Protein AF-A0A821B3A5-F1 (afdb_monomer_lite)

Foldseek 3Di:
DPDPDDVVVVCCVVPVVPPPPDPPPPPPDDDDDDDPDPPVVVLVVVVPDPPVLVVVLVLLLVLLCCLQPPPDLVSNLVSLVVLCVCQPPPSNCVSCPQSSVVSCVSNLVSVVDPVSLLSCLLNLCLLVLLSCLQRYPSVVSSVVSVVVQDPVSVVSDDPVSVVSSVVSVVVSVVVD

Structure (mmCIF, N/CA/C/O backbone):
data_AF-A0A821B3A5-F1
#
_entry.id   AF-A0A821B3A5-F1
#
loop_
_atom_site.group_PDB
_atom_site.id
_atom_site.type_symbol
_atom_site.label_atom_id
_atom_site.label_alt_id
_atom_site.label_comp_id
_atom_site.label_asym_id
_atom_site.label_entity_id
_atom_site.label_seq_id
_atom_site.pdbx_PDB_ins_code
_atom_site.Cartn_x
_atom_site.Cartn_y
_atom_site.Cartn_z
_atom_site.occupancy
_atom_site.B_iso_or_equiv
_atom_site.auth_seq_id
_atom_site.auth_comp_id
_atom_site.auth_asym_id
_atom_site.auth_atom_id
_atom_site.pdbx_PDB_model_num
ATOM 1 N N . GLU A 1 1 ? -15.533 -14.290 -15.221 1.00 37.69 1 GLU A N 1
ATOM 2 C CA . GLU A 1 1 ? -15.310 -15.546 -14.467 1.00 37.69 1 GLU A CA 1
ATOM 3 C C . GLU A 1 1 ? -14.086 -16.324 -14.973 1.00 37.69 1 GLU A C 1
ATOM 5 O O . GLU A 1 1 ? -14.151 -17.523 -15.182 1.00 37.69 1 GLU A O 1
ATOM 10 N N . LEU A 1 2 ? -12.936 -15.669 -15.145 1.00 32.75 2 LEU A N 1
ATOM 11 C CA . LEU A 1 2 ? -11.687 -16.325 -15.554 1.00 32.75 2 LEU A CA 1
ATOM 12 C C . LEU A 1 2 ? -10.549 -15.637 -14.803 1.00 32.75 2 LEU A C 1
ATOM 14 O O . LEU A 1 2 ? -10.007 -14.664 -15.307 1.00 32.75 2 LEU A O 1
ATOM 18 N N . LEU A 1 3 ? -10.317 -16.056 -13.555 1.00 36.75 3 LEU A N 1
ATOM 19 C CA . LEU A 1 3 ? -9.089 -15.823 -12.760 1.00 36.75 3 LEU A CA 1
ATOM 20 C C . LEU A 1 3 ? -9.162 -16.478 -11.362 1.00 36.75 3 LEU A C 1
ATOM 22 O O . LEU A 1 3 ? -8.457 -16.084 -10.439 1.00 36.75 3 LEU A O 1
ATOM 26 N N . ILE A 1 4 ? -10.007 -17.497 -11.188 1.00 49.12 4 ILE A N 1
ATOM 27 C CA . ILE A 1 4 ? -10.009 -18.347 -9.996 1.00 49.12 4 ILE A CA 1
ATOM 28 C C . ILE A 1 4 ? -9.824 -19.765 -10.505 1.00 49.12 4 ILE A C 1
ATOM 30 O O . ILE A 1 4 ? -10.794 -20.341 -10.978 1.00 49.12 4 ILE A O 1
ATOM 34 N N . SER A 1 5 ? -8.592 -20.273 -10.465 1.00 47.03 5 SER A N 1
ATOM 35 C CA . SER A 1 5 ? -8.258 -21.698 -10.280 1.00 47.03 5 SER A CA 1
ATOM 36 C C . SER A 1 5 ? -6.892 -22.044 -10.872 1.00 47.03 5 SER A C 1
ATOM 38 O O . SER A 1 5 ? -6.766 -23.038 -11.585 1.00 47.03 5 SER A O 1
ATOM 40 N N . ASP A 1 6 ? -5.852 -21.276 -10.561 1.00 44.62 6 ASP A N 1
ATOM 41 C CA . ASP A 1 6 ? -4.533 -21.896 -10.557 1.00 44.62 6 ASP A CA 1
ATOM 42 C C . ASP A 1 6 ? -3.975 -21.841 -9.133 1.00 44.62 6 ASP A C 1
ATOM 44 O O . ASP A 1 6 ? -3.325 -20.863 -8.752 1.00 44.62 6 ASP A O 1
ATOM 48 N N . PRO A 1 7 ? -4.301 -22.854 -8.303 1.00 52.12 7 PRO A N 1
ATOM 49 C CA . PRO A 1 7 ? -3.724 -23.003 -6.973 1.00 52.12 7 PRO A CA 1
ATOM 50 C C . PRO A 1 7 ? -2.198 -22.987 -7.030 1.00 52.12 7 PRO A C 1
ATOM 52 O O . PRO A 1 7 ? -1.573 -22.524 -6.091 1.00 52.12 7 PRO A O 1
ATOM 55 N N . LEU A 1 8 ? -1.615 -23.419 -8.154 1.00 44.38 8 LEU A N 1
ATOM 56 C CA . LEU A 1 8 ? -0.180 -23.447 -8.386 1.00 44.38 8 LEU A CA 1
ATOM 57 C C . LEU A 1 8 ? 0.382 -22.042 -8.621 1.00 44.38 8 LEU A C 1
ATOM 59 O O . LEU A 1 8 ? 1.453 -21.749 -8.115 1.00 44.38 8 LEU A O 1
ATOM 63 N N . LEU A 1 9 ? -0.333 -21.153 -9.322 1.00 48.25 9 LEU A N 1
ATOM 64 C CA . LEU A 1 9 ? 0.074 -19.748 -9.497 1.00 48.25 9 LEU A CA 1
ATOM 65 C C . LEU A 1 9 ? -0.042 -18.963 -8.185 1.00 48.25 9 LEU A C 1
ATOM 67 O O . LEU A 1 9 ? 0.829 -18.163 -7.853 1.00 48.25 9 LEU A O 1
ATOM 71 N N . VAL A 1 10 ? -1.108 -19.220 -7.425 1.00 49.06 10 VAL A N 1
ATOM 72 C CA . VAL A 1 10 ? -1.298 -18.669 -6.080 1.00 49.06 10 VAL A CA 1
ATOM 73 C C . VAL A 1 10 ? -0.206 -19.196 -5.145 1.00 49.06 10 VAL A C 1
ATOM 75 O O . VAL A 1 10 ? 0.418 -18.398 -4.458 1.00 49.06 10 VAL A O 1
ATOM 78 N N . ASP A 1 11 ? 0.120 -20.488 -5.191 1.00 44.34 11 ASP A N 1
ATOM 79 C CA . ASP A 1 11 ? 1.221 -21.069 -4.421 1.00 44.34 11 ASP A CA 1
ATOM 80 C C . ASP A 1 11 ? 2.596 -20.562 -4.880 1.00 44.34 11 ASP A C 1
ATOM 82 O O . ASP A 1 11 ? 3.424 -20.249 -4.035 1.00 44.34 11 ASP A O 1
ATOM 86 N N . LEU A 1 12 ? 2.855 -20.370 -6.176 1.00 46.09 12 LEU A N 1
ATOM 87 C CA . LEU A 1 12 ? 4.107 -19.783 -6.679 1.00 46.09 12 LEU A CA 1
ATOM 88 C C . LEU A 1 12 ? 4.266 -18.322 -6.241 1.00 46.09 12 LEU A C 1
ATOM 90 O O . LEU A 1 12 ? 5.337 -17.922 -5.794 1.00 46.09 12 LEU A O 1
ATOM 94 N N . MET A 1 13 ? 3.192 -17.531 -6.276 1.00 48.56 13 MET A N 1
ATOM 95 C CA . MET A 1 13 ? 3.211 -16.158 -5.761 1.00 48.56 13 MET A CA 1
ATOM 96 C C . MET A 1 13 ? 3.289 -16.086 -4.223 1.00 48.56 13 MET A C 1
ATOM 98 O O . MET A 1 13 ? 3.703 -15.054 -3.693 1.00 48.56 13 MET A O 1
ATOM 102 N N . LEU A 1 14 ? 2.900 -17.148 -3.499 1.00 45.62 14 LEU A N 1
ATOM 103 C CA . LEU A 1 14 ? 2.803 -17.161 -2.029 1.00 45.62 14 LEU A CA 1
ATOM 104 C C . LEU A 1 14 ? 3.880 -17.952 -1.288 1.00 45.62 14 LEU A C 1
ATOM 106 O O . LEU A 1 14 ? 4.100 -17.670 -0.108 1.00 45.62 14 LEU A O 1
ATOM 110 N N . TYR A 1 15 ? 4.529 -18.911 -1.942 1.00 43.34 15 TYR A N 1
ATOM 111 C CA . TYR A 1 15 ? 5.531 -19.800 -1.355 1.00 43.34 15 TYR A CA 1
ATOM 112 C C . TYR A 1 15 ? 6.927 -19.653 -1.983 1.00 43.34 15 TYR A C 1
ATOM 114 O O . TYR A 1 15 ? 7.895 -20.002 -1.309 1.00 43.34 15 TYR A O 1
ATOM 122 N N . GLU A 1 16 ? 7.080 -19.090 -3.193 1.00 40.59 16 GLU A N 1
ATOM 123 C CA . GLU A 1 16 ? 8.410 -18.830 -3.790 1.00 40.59 16 GLU A CA 1
ATOM 124 C C . GLU A 1 16 ? 8.950 -17.408 -3.595 1.00 40.59 16 GLU A C 1
ATOM 126 O O . GLU A 1 16 ? 10.101 -17.138 -3.940 1.00 40.59 16 GLU A O 1
ATOM 131 N N . MET A 1 17 ? 8.202 -16.498 -2.968 1.00 40.50 17 MET A N 1
ATOM 132 C CA . MET A 1 17 ? 8.859 -15.387 -2.282 1.00 40.50 17 MET A CA 1
ATOM 133 C C . MET A 1 17 ? 9.081 -15.821 -0.837 1.00 40.50 17 MET A C 1
ATOM 135 O O . MET A 1 17 ? 8.147 -15.714 -0.039 1.00 40.50 17 MET A O 1
ATOM 139 N N . PRO A 1 18 ? 10.273 -16.351 -0.489 1.00 35.28 18 PRO A N 1
ATOM 140 C CA . PRO A 1 18 ? 10.557 -16.719 0.886 1.00 35.28 18 PRO A CA 1
ATOM 141 C C . PRO A 1 18 ? 10.272 -15.511 1.778 1.00 35.28 18 PRO A C 1
ATOM 143 O O . PRO A 1 18 ? 10.497 -14.366 1.370 1.00 35.28 18 PRO A O 1
ATOM 146 N N . ASP A 1 19 ? 9.823 -15.753 3.012 1.00 40.06 19 ASP A N 1
ATOM 147 C CA . ASP A 1 19 ? 10.082 -14.788 4.074 1.00 40.06 19 ASP A CA 1
ATOM 148 C C . ASP A 1 19 ? 11.590 -14.542 4.030 1.00 40.06 19 ASP A C 1
ATOM 150 O O . ASP A 1 19 ? 12.389 -15.395 4.412 1.00 40.06 19 ASP A O 1
ATOM 154 N N . VAL A 1 20 ? 12.005 -13.400 3.481 1.00 41.38 20 VAL A N 1
ATOM 155 C CA . VAL A 1 20 ? 13.417 -13.025 3.411 1.00 41.38 20 VAL A CA 1
ATOM 156 C C . VAL A 1 20 ? 13.844 -12.518 4.791 1.00 41.38 20 VAL A C 1
ATOM 158 O O . VAL A 1 20 ? 14.477 -11.475 4.928 1.00 41.38 20 VAL A O 1
ATOM 161 N N . GLU A 1 21 ? 13.542 -13.279 5.842 1.00 35.47 21 GLU A N 1
ATOM 162 C CA . GLU A 1 21 ? 14.528 -13.478 6.887 1.00 35.47 21 GLU A CA 1
ATOM 163 C C . GLU A 1 21 ? 15.689 -14.222 6.219 1.00 35.47 21 GLU A C 1
ATOM 165 O O . GLU A 1 21 ? 15.736 -15.443 6.144 1.00 35.47 21 GLU A O 1
ATOM 170 N N . LEU A 1 22 ? 16.632 -13.443 5.688 1.00 31.20 22 LEU A N 1
ATOM 171 C CA . LEU A 1 22 ? 17.905 -13.914 5.150 1.00 31.20 22 LEU A CA 1
ATOM 172 C C . LEU A 1 22 ? 17.811 -14.688 3.819 1.00 31.20 22 LEU A C 1
ATOM 174 O O . LEU A 1 22 ? 18.164 -15.862 3.739 1.00 31.20 22 LEU A O 1
ATOM 178 N N . LEU A 1 23 ? 17.674 -13.953 2.712 1.00 31.11 23 LEU A N 1
ATOM 179 C CA . LEU A 1 23 ? 18.567 -14.196 1.569 1.00 31.11 23 LEU A CA 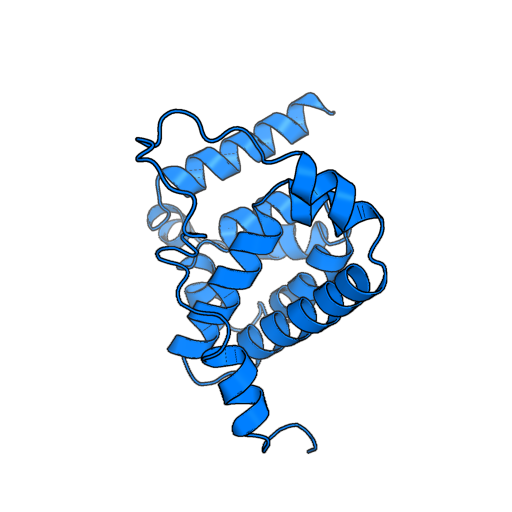1
ATOM 180 C C . LEU A 1 23 ? 19.979 -13.756 1.996 1.00 31.11 23 LEU A C 1
ATOM 182 O O . LEU A 1 23 ? 20.554 -12.796 1.493 1.00 31.11 23 LEU A O 1
ATOM 186 N N . ARG A 1 24 ? 20.546 -14.482 2.972 1.00 28.98 24 ARG A N 1
ATOM 187 C CA . ARG A 1 24 ? 21.985 -14.680 3.057 1.00 28.98 24 ARG A CA 1
ATOM 188 C C . ARG A 1 24 ? 22.331 -15.464 1.804 1.00 28.98 24 ARG A C 1
ATOM 190 O O . ARG A 1 24 ? 22.377 -16.692 1.811 1.00 28.98 24 ARG A O 1
ATOM 197 N N . ILE A 1 25 ? 22.636 -14.732 0.737 1.00 30.72 25 ILE A N 1
ATOM 198 C CA . ILE A 1 25 ? 23.738 -15.151 -0.118 1.00 30.72 25 ILE A CA 1
ATOM 199 C C . ILE A 1 25 ? 24.844 -15.532 0.867 1.00 30.72 25 ILE A C 1
ATOM 201 O O . ILE A 1 25 ? 25.224 -14.719 1.714 1.00 30.72 25 ILE A O 1
ATOM 205 N N . LYS A 1 26 ? 25.264 -16.801 0.859 1.00 30.95 26 LYS A N 1
ATOM 206 C CA . LYS A 1 26 ? 26.441 -17.263 1.597 1.00 30.95 26 LYS A CA 1
ATOM 207 C C . LYS A 1 26 ? 27.663 -16.554 1.008 1.00 30.95 26 LYS A C 1
ATOM 209 O O . LYS A 1 26 ? 28.442 -17.146 0.274 1.00 30.95 26 LYS A O 1
ATOM 214 N N . ALA A 1 27 ? 27.812 -15.273 1.309 1.00 29.42 27 ALA A N 1
ATOM 215 C CA . ALA A 1 27 ? 29.083 -14.597 1.296 1.00 29.42 27 ALA A CA 1
ATOM 216 C C . ALA A 1 27 ? 29.719 -14.937 2.640 1.00 29.42 27 ALA A C 1
ATOM 218 O O . ALA A 1 27 ? 29.190 -14.623 3.707 1.00 29.42 27 ALA A O 1
ATOM 219 N N . ASN A 1 28 ? 30.801 -15.702 2.577 1.00 30.81 28 ASN A N 1
ATOM 220 C CA . ASN A 1 28 ? 31.659 -15.971 3.715 1.00 30.81 28 ASN A CA 1
ATOM 221 C C . ASN A 1 28 ? 31.967 -14.664 4.459 1.00 30.81 28 ASN A C 1
ATOM 223 O O . ASN A 1 28 ? 32.405 -13.698 3.842 1.00 30.81 28 ASN A O 1
ATOM 227 N N . GLY A 1 29 ? 31.795 -14.667 5.779 1.00 30.58 29 GLY A N 1
ATOM 228 C CA . GLY A 1 29 ? 32.255 -13.582 6.643 1.00 30.58 29 GLY A CA 1
ATOM 229 C C . GLY A 1 29 ? 31.122 -12.783 7.274 1.00 30.58 29 GLY A C 1
ATOM 230 O O . GLY A 1 29 ? 30.324 -12.132 6.612 1.00 30.58 29 GLY A O 1
ATOM 231 N N . GLN A 1 30 ? 31.080 -12.856 8.598 1.00 40.00 30 GLN A N 1
ATOM 232 C CA . GLN A 1 30 ? 30.277 -12.033 9.490 1.00 40.00 30 GLN A CA 1
ATOM 233 C C . GLN A 1 30 ? 30.350 -10.546 9.111 1.00 40.00 30 GLN A C 1
ATOM 235 O O . GLN A 1 30 ? 31.442 -9.991 9.059 1.00 40.00 30 GLN A O 1
ATOM 240 N N . TYR A 1 31 ? 29.202 -9.882 8.972 1.00 32.31 31 TYR A N 1
ATOM 241 C CA . TYR A 1 31 ? 29.127 -8.433 9.143 1.00 32.31 31 TYR A CA 1
ATOM 242 C C . TYR A 1 31 ? 27.951 -8.080 10.049 1.00 32.31 31 TYR A C 1
ATOM 244 O O . TYR A 1 31 ? 26.789 -8.367 9.760 1.00 32.31 31 TYR A O 1
ATOM 252 N N . HIS A 1 32 ? 28.300 -7.484 11.186 1.00 33.25 32 HIS A N 1
ATOM 253 C CA . HIS A 1 32 ? 27.395 -6.723 12.028 1.00 33.25 32 HIS A CA 1
ATOM 254 C C . HIS A 1 32 ? 26.809 -5.565 11.205 1.00 33.25 32 HIS A C 1
ATOM 256 O O . HIS A 1 32 ? 27.538 -4.845 10.525 1.00 33.25 32 HIS A O 1
ATOM 262 N N . LEU A 1 33 ? 25.483 -5.420 11.247 1.00 38.19 33 LEU A N 1
ATOM 263 C CA . LEU A 1 33 ? 24.728 -4.369 10.566 1.00 38.19 33 LEU A CA 1
ATOM 264 C C . LEU A 1 33 ? 24.930 -3.023 11.275 1.00 38.19 33 LEU A C 1
ATOM 266 O O . LEU A 1 33 ? 24.107 -2.607 12.083 1.00 38.19 33 LEU A O 1
ATOM 270 N N . GLU A 1 34 ? 26.004 -2.325 10.928 1.00 36.88 34 GLU A N 1
ATOM 271 C CA . GLU A 1 34 ? 26.099 -0.877 11.082 1.00 36.88 34 GLU A CA 1
ATOM 272 C C . GLU A 1 34 ? 26.200 -0.267 9.681 1.00 36.88 34 GLU A C 1
ATOM 274 O O . GLU A 1 34 ? 27.144 -0.526 8.941 1.00 36.88 34 GLU A O 1
ATOM 279 N N . ASN A 1 35 ? 25.198 0.534 9.307 1.00 39.19 35 ASN A N 1
ATOM 280 C CA . ASN A 1 35 ? 25.150 1.310 8.063 1.00 39.19 35 ASN A CA 1
ATOM 281 C C . ASN A 1 35 ? 25.194 0.473 6.769 1.00 39.19 35 ASN A C 1
ATOM 283 O O . ASN A 1 35 ? 26.165 0.527 6.012 1.00 39.19 35 ASN A O 1
ATOM 287 N N . ALA A 1 36 ? 24.107 -0.242 6.459 1.00 37.84 36 ALA A N 1
ATOM 288 C CA . ALA A 1 36 ? 23.910 -0.789 5.117 1.00 37.84 36 ALA A CA 1
ATOM 289 C C . ALA A 1 36 ? 23.820 0.372 4.107 1.00 37.84 36 ALA A C 1
ATOM 291 O O . ALA A 1 36 ? 22.798 1.053 4.004 1.00 37.84 36 ALA A O 1
ATOM 292 N N . LYS A 1 37 ? 24.927 0.645 3.409 1.00 38.78 37 LYS A N 1
ATOM 293 C CA . LYS A 1 37 ? 24.944 1.553 2.260 1.00 38.78 37 LYS A CA 1
ATOM 294 C C . LYS A 1 37 ? 24.089 0.935 1.143 1.00 38.78 37 LYS A C 1
ATOM 296 O O . LYS A 1 37 ? 24.128 -0.285 0.992 1.00 38.78 37 LYS A O 1
ATOM 301 N N . PRO A 1 38 ? 23.330 1.744 0.382 1.00 43.59 38 PRO A N 1
ATOM 302 C CA . PRO A 1 38 ? 22.573 1.253 -0.765 1.00 43.59 38 PRO A CA 1
ATOM 303 C C . PRO A 1 38 ? 23.515 0.544 -1.743 1.00 43.59 38 PRO A C 1
ATOM 305 O O . PRO A 1 38 ? 24.594 1.059 -2.058 1.00 43.59 38 PRO A O 1
ATOM 308 N N . ASP A 1 39 ? 23.122 -0.658 -2.154 1.00 44.22 39 ASP A N 1
ATOM 309 C CA . ASP A 1 39 ? 23.904 -1.540 -3.014 1.00 44.22 39 ASP A CA 1
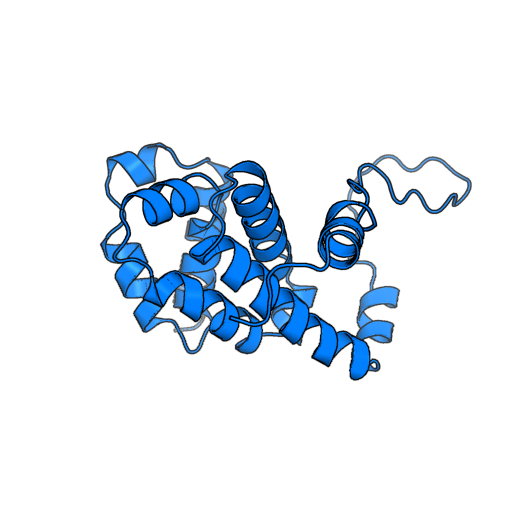ATOM 310 C C . ASP A 1 39 ? 23.782 -1.059 -4.468 1.00 44.22 39 ASP A C 1
ATOM 312 O O . ASP A 1 39 ? 22.925 -1.502 -5.232 1.00 44.22 39 ASP A O 1
ATOM 316 N N . LYS A 1 40 ? 24.600 -0.057 -4.813 1.00 42.16 40 LYS A N 1
ATOM 317 C CA . LYS A 1 40 ? 24.583 0.639 -6.112 1.00 42.16 40 LYS A CA 1
ATOM 318 C C . LYS A 1 40 ? 24.709 -0.306 -7.313 1.00 42.16 40 LYS A C 1
ATOM 320 O O . LYS A 1 40 ? 24.160 -0.010 -8.367 1.00 42.16 40 LYS A O 1
ATOM 325 N N . ASP A 1 41 ? 25.365 -1.451 -7.131 1.00 45.03 41 ASP A N 1
ATOM 326 C CA . ASP A 1 41 ? 25.562 -2.472 -8.166 1.00 45.03 41 ASP A CA 1
ATOM 327 C C . ASP A 1 41 ? 24.253 -3.129 -8.626 1.00 45.03 41 ASP A C 1
ATOM 329 O O . ASP A 1 41 ? 24.153 -3.578 -9.768 1.00 45.03 41 ASP A O 1
ATOM 333 N N . LEU A 1 42 ? 23.254 -3.230 -7.743 1.00 44.72 42 LEU A N 1
ATOM 334 C CA . LEU A 1 42 ? 21.935 -3.767 -8.090 1.00 44.72 42 LEU A CA 1
ATOM 335 C C . LEU A 1 42 ? 21.060 -2.703 -8.760 1.00 44.72 42 LEU A C 1
ATOM 337 O O . LEU A 1 42 ? 20.309 -3.033 -9.674 1.00 44.72 42 LEU A O 1
ATOM 341 N N . GLU A 1 43 ? 21.184 -1.441 -8.339 1.00 45.81 43 GLU A N 1
ATOM 342 C CA . GLU A 1 43 ? 20.473 -0.301 -8.933 1.00 45.81 43 GLU A CA 1
ATOM 343 C C . GLU A 1 43 ? 20.897 -0.089 -10.398 1.00 45.81 43 GLU A C 1
ATOM 345 O O . GLU A 1 43 ? 20.044 -0.028 -11.278 1.00 45.81 43 GLU A O 1
ATOM 350 N N . GLU A 1 44 ? 22.204 -0.099 -10.681 1.00 47.56 44 GLU A N 1
ATOM 351 C CA . GLU A 1 44 ? 22.764 0.118 -12.027 1.00 47.56 44 GLU A CA 1
ATOM 352 C C . GLU A 1 44 ? 22.484 -1.054 -12.994 1.00 47.56 44 GLU A C 1
ATOM 354 O O . GLU A 1 44 ? 22.338 -0.869 -14.203 1.00 47.56 44 GLU A O 1
ATOM 359 N N . LYS A 1 45 ? 22.349 -2.284 -12.474 1.00 48.75 45 LYS A N 1
ATOM 360 C CA . LYS A 1 45 ? 21.977 -3.465 -13.278 1.00 48.75 45 LYS A CA 1
ATOM 361 C C . LYS A 1 45 ? 20.480 -3.532 -13.582 1.00 48.75 45 LYS A C 1
ATOM 363 O O . LYS A 1 45 ? 20.112 -4.028 -14.644 1.00 48.75 45 LYS A O 1
ATOM 368 N N . ALA A 1 46 ? 19.630 -3.041 -12.678 1.00 52.09 46 ALA A N 1
ATOM 369 C CA . ALA A 1 46 ? 18.178 -3.048 -12.848 1.00 52.09 46 ALA A CA 1
ATOM 370 C C . ALA A 1 46 ? 17.686 -2.007 -13.870 1.00 52.09 46 ALA A C 1
ATOM 372 O O . ALA A 1 46 ? 16.672 -2.242 -14.522 1.00 52.09 46 ALA A O 1
ATOM 373 N N . GLU A 1 47 ? 18.411 -0.896 -14.059 1.00 53.09 47 GLU A N 1
ATOM 374 C CA . GLU A 1 47 ? 18.069 0.150 -15.042 1.00 53.09 47 GLU A CA 1
ATOM 375 C C . GLU A 1 47 ? 17.987 -0.360 -16.497 1.00 53.09 47 GLU A C 1
ATOM 377 O O . GLU A 1 47 ? 17.344 0.277 -17.328 1.00 53.09 47 GLU A O 1
ATOM 382 N N . ASN A 1 48 ? 18.582 -1.519 -16.808 1.00 56.06 48 ASN A N 1
ATOM 383 C CA . ASN A 1 48 ? 18.638 -2.083 -18.161 1.00 56.06 48 ASN A CA 1
ATOM 384 C C . ASN A 1 48 ? 17.685 -3.268 -18.412 1.00 56.06 48 ASN A C 1
ATOM 386 O O . ASN A 1 48 ? 17.697 -3.822 -19.513 1.00 56.06 48 ASN A O 1
ATOM 390 N N . ASP A 1 49 ? 16.864 -3.676 -17.438 1.00 64.06 49 ASP A N 1
ATOM 391 C CA . ASP A 1 49 ? 15.960 -4.824 -17.586 1.00 64.06 49 ASP A CA 1
ATOM 392 C C . ASP A 1 49 ? 14.500 -4.376 -17.770 1.00 64.06 49 ASP A C 1
ATOM 394 O O . ASP A 1 49 ? 13.707 -4.282 -16.829 1.00 64.06 49 ASP A O 1
ATOM 398 N N . LEU A 1 50 ? 14.149 -4.101 -19.030 1.00 62.38 50 LEU A N 1
ATOM 399 C CA . LEU A 1 50 ? 12.788 -3.760 -19.461 1.00 62.38 50 LEU A CA 1
ATOM 400 C C . LEU A 1 50 ? 11.755 -4.823 -19.059 1.00 62.38 50 LEU A C 1
ATOM 402 O O . LEU A 1 50 ? 10.629 -4.472 -18.717 1.00 62.38 50 LEU A O 1
ATOM 406 N N . ALA A 1 51 ? 12.127 -6.106 -19.049 1.00 65.56 51 ALA A N 1
ATOM 407 C CA . ALA A 1 51 ? 11.208 -7.168 -18.659 1.00 65.56 51 ALA A CA 1
ATOM 408 C C . ALA A 1 51 ? 10.931 -7.112 -17.151 1.00 65.56 51 ALA A C 1
ATOM 410 O O . ALA A 1 51 ? 9.774 -7.173 -16.737 1.00 65.56 51 ALA A O 1
ATOM 411 N N . ALA A 1 52 ? 11.962 -6.927 -16.322 1.00 64.06 52 ALA A N 1
ATOM 412 C CA . ALA A 1 52 ? 11.786 -6.742 -14.880 1.00 64.06 52 ALA A CA 1
ATOM 413 C C . ALA A 1 52 ? 10.924 -5.507 -14.552 1.00 64.06 52 ALA A C 1
ATOM 415 O O . ALA A 1 52 ? 10.090 -5.557 -13.642 1.00 64.06 52 ALA A O 1
ATOM 416 N N . TYR A 1 53 ? 11.078 -4.423 -15.320 1.00 66.38 53 TYR A N 1
ATOM 417 C CA . TYR A 1 53 ? 10.235 -3.233 -15.219 1.00 66.38 53 TYR A CA 1
ATOM 418 C C . TYR A 1 53 ? 8.763 -3.539 -15.538 1.00 66.38 53 TYR A C 1
ATOM 420 O O . TYR A 1 53 ? 7.890 -3.261 -14.717 1.00 66.38 53 TYR A O 1
ATOM 428 N N . GLU A 1 54 ? 8.472 -4.196 -16.662 1.00 66.31 54 GLU A N 1
ATOM 429 C CA . GLU A 1 54 ? 7.102 -4.577 -17.035 1.00 66.31 54 GLU A CA 1
ATOM 430 C C . GLU A 1 54 ? 6.467 -5.564 -16.038 1.00 66.31 54 GLU A C 1
ATOM 432 O O . GLU A 1 54 ? 5.308 -5.399 -15.640 1.00 66.31 54 GLU A O 1
ATOM 437 N N . PHE A 1 55 ? 7.231 -6.551 -15.557 1.00 71.06 55 PHE A N 1
ATOM 438 C CA . PHE A 1 55 ? 6.758 -7.493 -14.539 1.00 71.06 55 PHE A CA 1
ATOM 439 C C . PHE A 1 55 ? 6.406 -6.801 -13.224 1.00 71.06 55 PHE A C 1
ATOM 441 O O . PHE A 1 55 ? 5.454 -7.208 -12.556 1.00 71.06 55 PHE A O 1
ATOM 448 N N . SER A 1 56 ? 7.111 -5.731 -12.857 1.00 72.00 56 SER A N 1
ATOM 449 C CA . SER A 1 56 ? 6.797 -4.981 -11.641 1.00 72.00 56 SER A CA 1
ATOM 450 C C . SER A 1 56 ? 5.404 -4.335 -11.695 1.00 72.00 56 SER A C 1
ATOM 452 O O . SER A 1 56 ? 4.699 -4.312 -10.684 1.00 72.00 56 SER A O 1
ATOM 454 N N . PHE A 1 57 ? 4.947 -3.887 -12.870 1.00 71.69 57 PHE A N 1
ATOM 455 C CA . PHE A 1 57 ? 3.589 -3.365 -13.052 1.00 71.69 57 PHE A CA 1
ATOM 456 C C . PHE A 1 57 ? 2.541 -4.452 -12.905 1.00 71.69 57 PHE A C 1
ATOM 458 O O . PHE A 1 57 ? 1.538 -4.270 -12.212 1.00 71.69 57 PHE A O 1
ATOM 465 N N . PHE A 1 58 ? 2.789 -5.599 -13.533 1.00 79.19 58 PHE A N 1
ATOM 466 C CA . PHE A 1 58 ? 1.907 -6.750 -13.436 1.00 79.19 58 PHE A CA 1
ATOM 467 C C . PHE A 1 58 ? 1.759 -7.212 -11.980 1.00 79.19 58 PHE A C 1
ATOM 469 O O . PHE A 1 58 ? 0.639 -7.377 -11.494 1.00 79.19 58 PHE A O 1
ATOM 476 N N . ILE A 1 59 ? 2.875 -7.320 -11.253 1.00 83.56 59 ILE A N 1
ATOM 477 C CA . ILE A 1 59 ? 2.893 -7.685 -9.833 1.00 83.56 59 ILE A CA 1
ATOM 478 C C . ILE A 1 59 ? 2.124 -6.655 -8.998 1.00 83.56 59 ILE A C 1
ATOM 480 O O . ILE A 1 59 ? 1.264 -7.045 -8.213 1.00 83.56 59 ILE A O 1
ATOM 484 N N . ASN A 1 60 ? 2.364 -5.354 -9.187 1.00 83.75 60 ASN A N 1
ATOM 485 C CA . ASN A 1 60 ? 1.655 -4.310 -8.438 1.00 83.75 60 ASN A CA 1
ATOM 486 C C . ASN A 1 60 ? 0.140 -4.344 -8.665 1.00 83.75 60 ASN A C 1
ATOM 488 O O . ASN A 1 60 ? -0.624 -4.246 -7.707 1.00 83.75 60 ASN A O 1
ATOM 492 N N . ASN A 1 61 ? -0.303 -4.556 -9.904 1.00 85.12 61 ASN A N 1
ATOM 493 C CA . ASN A 1 61 ? -1.725 -4.677 -10.218 1.00 85.12 61 ASN A CA 1
ATOM 494 C C . ASN A 1 61 ? -2.359 -5.915 -9.570 1.00 85.12 61 ASN A C 1
ATOM 496 O O . ASN A 1 61 ? -3.474 -5.830 -9.048 1.00 85.12 61 ASN A O 1
ATOM 500 N N . ILE A 1 62 ? -1.651 -7.051 -9.541 1.00 88.31 62 ILE A N 1
ATOM 501 C CA . ILE A 1 62 ? -2.120 -8.242 -8.821 1.00 88.31 62 ILE A CA 1
ATOM 502 C C . ILE A 1 62 ? -2.220 -7.954 -7.325 1.00 88.31 62 ILE A C 1
ATOM 504 O O . ILE A 1 62 ? -3.247 -8.255 -6.722 1.00 88.31 62 ILE A O 1
ATOM 508 N N . LEU A 1 63 ? -1.194 -7.346 -6.725 1.00 89.75 63 LEU A N 1
ATOM 509 C CA . LEU A 1 63 ? -1.195 -7.022 -5.301 1.00 89.75 63 LEU A CA 1
ATOM 510 C C . LEU A 1 63 ? -2.364 -6.095 -4.946 1.00 89.75 63 LEU A C 1
ATOM 512 O O . LEU A 1 63 ? -3.111 -6.395 -4.017 1.00 89.75 63 LEU A O 1
ATOM 516 N N . SER A 1 64 ? -2.587 -5.025 -5.710 1.00 89.38 64 SER A N 1
ATOM 517 C CA . SER A 1 64 ? -3.733 -4.131 -5.511 1.00 89.38 64 SER A CA 1
ATOM 518 C C . SER A 1 64 ? -5.073 -4.845 -5.681 1.00 89.38 64 SER A C 1
ATOM 520 O O . SER A 1 64 ? -5.998 -4.612 -4.902 1.00 89.38 64 SER A O 1
ATOM 522 N N . SER A 1 65 ? -5.184 -5.754 -6.653 1.00 89.44 65 SER A N 1
ATOM 523 C CA . SER A 1 65 ? -6.386 -6.573 -6.830 1.00 89.44 65 SER A CA 1
ATOM 524 C C . SER A 1 65 ? -6.630 -7.498 -5.637 1.00 89.44 65 SER A C 1
ATOM 526 O O . SER A 1 65 ? -7.757 -7.581 -5.151 1.00 89.44 65 SER A O 1
ATOM 528 N N . LEU A 1 66 ? -5.584 -8.139 -5.108 1.00 90.25 66 LEU A N 1
ATOM 529 C CA . LEU A 1 66 ? -5.674 -8.968 -3.905 1.00 90.25 66 LEU A CA 1
ATOM 530 C C . LEU A 1 66 ? -6.114 -8.146 -2.691 1.00 90.25 66 LEU A C 1
ATOM 532 O O . LEU A 1 66 ? -6.939 -8.611 -1.913 1.00 90.25 66 LEU A O 1
ATOM 536 N N . VAL A 1 67 ? -5.625 -6.915 -2.542 1.00 89.56 67 VAL A N 1
ATOM 537 C CA . VAL A 1 67 ? -6.042 -6.031 -1.445 1.00 89.56 67 VAL A CA 1
ATOM 538 C C . VAL A 1 67 ? -7.538 -5.721 -1.492 1.00 89.56 67 VAL A C 1
ATOM 540 O O . VAL A 1 67 ? -8.192 -5.706 -0.453 1.00 89.56 67 VAL A O 1
ATOM 543 N N . VAL A 1 68 ? -8.078 -5.461 -2.682 1.00 88.81 68 VAL A N 1
ATOM 544 C CA . VAL A 1 68 ? -9.481 -5.060 -2.849 1.00 88.81 68 VAL A CA 1
ATOM 545 C C . VAL A 1 68 ? -10.429 -6.259 -2.816 1.00 88.81 68 VAL A C 1
ATOM 547 O O . VAL A 1 68 ? -11.495 -6.180 -2.209 1.00 88.81 68 VAL A O 1
ATOM 550 N N . ASN A 1 69 ? -10.052 -7.360 -3.470 1.00 87.06 69 ASN A N 1
ATOM 551 C CA . ASN A 1 69 ? -10.969 -8.453 -3.794 1.00 87.06 69 ASN A CA 1
ATOM 552 C C . ASN A 1 69 ? -10.785 -9.703 -2.923 1.00 87.06 69 ASN A C 1
ATOM 554 O O . ASN A 1 69 ? -11.637 -10.592 -2.955 1.00 87.06 69 ASN A O 1
ATOM 558 N N . CYS A 1 70 ? -9.691 -9.823 -2.166 1.00 85.94 70 CYS A N 1
ATOM 559 C CA . CYS A 1 70 ? -9.451 -11.023 -1.373 1.00 85.94 70 CYS A CA 1
ATOM 560 C C . CYS A 1 70 ? -10.262 -11.029 -0.070 1.00 85.94 70 CYS A C 1
ATOM 562 O O . CYS A 1 70 ? -10.241 -10.077 0.707 1.00 85.94 70 CYS A O 1
ATOM 564 N N . SER A 1 71 ? -10.925 -12.154 0.200 1.00 83.81 71 SER A N 1
ATOM 565 C CA . SER A 1 71 ? -11.605 -12.421 1.470 1.00 83.81 71 SER A CA 1
ATOM 566 C C . SER A 1 71 ? -10.682 -12.969 2.566 1.00 83.81 71 SER A C 1
ATOM 568 O O . SER A 1 71 ? -11.082 -13.000 3.727 1.00 83.81 71 SER A O 1
ATOM 570 N N . ASP A 1 72 ? -9.479 -13.440 2.221 1.00 87.38 72 ASP A N 1
ATOM 571 C CA . ASP A 1 72 ? -8.482 -13.918 3.185 1.00 87.38 72 ASP A CA 1
ATOM 572 C C . ASP A 1 72 ? -7.660 -12.743 3.735 1.00 87.38 72 ASP A C 1
ATOM 574 O O . ASP A 1 72 ? -6.828 -12.144 3.047 1.00 87.38 72 ASP A O 1
ATOM 578 N N . ASP A 1 73 ? -7.866 -12.448 5.018 1.00 84.19 73 ASP A N 1
ATOM 579 C CA . ASP A 1 73 ? -7.182 -11.366 5.727 1.00 84.19 73 ASP A CA 1
ATOM 580 C C . ASP A 1 73 ? -5.659 -11.521 5.754 1.00 84.19 73 ASP A C 1
ATOM 582 O O . ASP A 1 73 ? -4.935 -10.524 5.701 1.00 84.19 73 ASP A O 1
ATOM 586 N N . LYS A 1 74 ? -5.138 -12.752 5.811 1.00 85.38 74 LYS A N 1
ATOM 587 C CA . LYS A 1 74 ? -3.688 -12.982 5.789 1.00 85.38 74 LYS A CA 1
ATOM 588 C C . LYS A 1 74 ? -3.115 -12.626 4.427 1.00 85.38 74 LYS A C 1
ATOM 590 O O . LYS A 1 74 ? -2.046 -12.015 4.365 1.00 85.38 74 LYS A O 1
ATOM 595 N N . LEU A 1 75 ? -3.816 -12.996 3.355 1.00 85.25 75 LEU A N 1
ATOM 596 C CA . LEU A 1 75 ? -3.393 -12.709 1.988 1.00 85.25 75 LEU A CA 1
ATOM 597 C C . LEU A 1 75 ? -3.420 -11.203 1.710 1.00 85.25 75 LEU A C 1
ATOM 599 O O . LEU A 1 75 ? -2.436 -10.651 1.221 1.00 85.25 75 LEU A O 1
ATOM 603 N N . LEU A 1 76 ? -4.497 -10.531 2.119 1.00 87.56 76 LEU A N 1
ATOM 604 C CA . LEU A 1 76 ? -4.645 -9.080 2.022 1.00 87.56 76 LEU A CA 1
ATOM 605 C C . LEU A 1 76 ? -3.514 -8.349 2.756 1.00 87.56 76 LEU A C 1
ATOM 607 O O . LEU A 1 76 ? -2.857 -7.482 2.180 1.00 87.56 76 LEU A O 1
ATOM 611 N N . ILE A 1 77 ? -3.242 -8.711 4.015 1.00 85.75 77 ILE A N 1
ATOM 612 C CA . ILE A 1 77 ? -2.186 -8.066 4.813 1.00 85.75 77 ILE A CA 1
ATOM 613 C C . ILE A 1 77 ? -0.807 -8.292 4.183 1.00 85.75 77 ILE A C 1
ATOM 615 O O . ILE A 1 77 ? 0.022 -7.380 4.166 1.00 85.75 77 ILE A O 1
ATOM 619 N N . ARG A 1 78 ? -0.541 -9.490 3.649 1.00 85.69 78 ARG A N 1
ATOM 620 C CA . ARG A 1 78 ? 0.706 -9.768 2.924 1.00 85.69 78 ARG A CA 1
ATOM 621 C C . ARG A 1 78 ? 0.829 -8.896 1.680 1.00 85.69 78 ARG A C 1
ATOM 623 O O . ARG A 1 78 ? 1.880 -8.287 1.497 1.00 85.69 78 ARG A O 1
ATOM 630 N N . ALA A 1 79 ? -0.234 -8.784 0.886 1.00 88.12 79 ALA A N 1
ATOM 631 C CA . ALA A 1 79 ? -0.240 -7.933 -0.296 1.00 88.12 79 ALA A CA 1
ATOM 6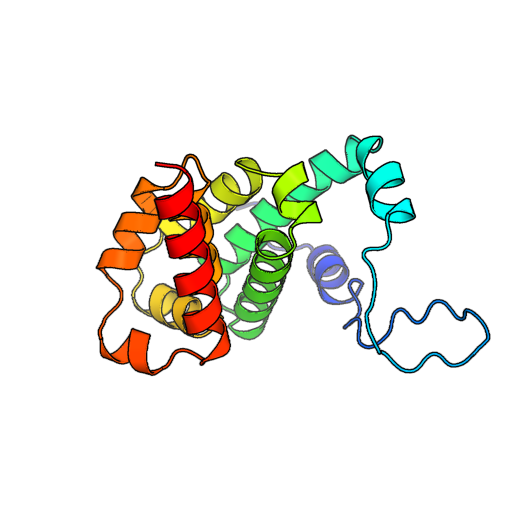32 C C . ALA A 1 79 ? 0.051 -6.468 0.069 1.00 88.12 79 ALA A C 1
ATOM 634 O O . ALA A 1 79 ? 0.940 -5.855 -0.519 1.00 88.12 79 ALA A O 1
ATOM 635 N N . LEU A 1 80 ? -0.584 -5.942 1.123 1.00 86.88 80 LEU A N 1
ATOM 636 C CA . LEU A 1 80 ? -0.320 -4.585 1.617 1.00 86.88 80 LEU A CA 1
ATOM 637 C C . LEU A 1 80 ? 1.127 -4.361 2.042 1.00 86.88 80 LEU A C 1
ATOM 639 O O . LEU A 1 80 ? 1.705 -3.329 1.711 1.00 86.88 80 LEU A O 1
ATOM 643 N N . LYS A 1 81 ? 1.733 -5.320 2.746 1.00 85.50 81 LYS A N 1
ATOM 644 C CA . LYS A 1 81 ? 3.144 -5.220 3.141 1.00 85.50 81 LYS A CA 1
ATOM 645 C C . LYS A 1 81 ? 4.073 -5.158 1.930 1.00 85.50 81 LYS A C 1
ATOM 647 O O . LYS A 1 81 ? 5.048 -4.410 1.962 1.00 85.50 81 LYS A O 1
ATOM 652 N N . GLN A 1 82 ? 3.773 -5.908 0.868 1.00 85.50 82 GLN A N 1
ATOM 653 C CA . GLN A 1 82 ? 4.567 -5.858 -0.362 1.00 85.50 82 GLN A CA 1
ATOM 654 C C . GLN A 1 82 ? 4.405 -4.517 -1.084 1.00 85.50 82 GLN A C 1
ATOM 656 O O . GLN A 1 82 ? 5.407 -3.895 -1.431 1.00 85.50 82 GLN A O 1
ATOM 661 N N . ILE A 1 83 ? 3.174 -4.014 -1.219 1.00 86.19 83 ILE A N 1
ATOM 662 C CA . ILE A 1 83 ? 2.911 -2.689 -1.809 1.00 86.19 83 ILE A CA 1
ATOM 663 C C . ILE A 1 83 ? 3.616 -1.589 -1.005 1.00 86.19 83 ILE A C 1
ATOM 665 O O . ILE A 1 83 ? 4.274 -0.717 -1.575 1.00 86.19 83 ILE A O 1
ATOM 669 N N . HIS A 1 84 ? 3.540 -1.650 0.328 1.00 84.94 84 HIS A N 1
ATOM 670 C CA . HIS A 1 84 ? 4.227 -0.715 1.221 1.00 84.94 84 HIS A CA 1
ATOM 671 C C . HIS A 1 84 ? 5.738 -0.723 0.994 1.00 84.94 84 HIS A C 1
ATOM 673 O O . HIS A 1 84 ? 6.339 0.338 0.820 1.00 84.94 84 HIS A O 1
ATOM 679 N N . ARG A 1 85 ? 6.350 -1.907 0.904 1.00 80.94 85 ARG A N 1
ATOM 680 C CA . ARG A 1 85 ? 7.783 -2.057 0.630 1.00 80.94 85 ARG A CA 1
ATOM 681 C C . ARG A 1 85 ? 8.178 -1.468 -0.726 1.00 80.94 85 ARG A C 1
ATOM 683 O O . ARG A 1 85 ? 9.170 -0.747 -0.802 1.00 80.94 85 ARG A O 1
ATOM 690 N N . LEU A 1 86 ? 7.410 -1.748 -1.777 1.00 78.81 86 LEU A N 1
ATOM 691 C CA . LEU A 1 86 ? 7.672 -1.231 -3.125 1.00 78.81 86 LEU A CA 1
ATOM 692 C C . LEU A 1 86 ? 7.534 0.294 -3.191 1.00 78.81 86 LEU A C 1
ATOM 694 O O . LEU A 1 86 ? 8.304 0.956 -3.880 1.00 78.81 86 LEU A O 1
ATOM 698 N N . THR A 1 87 ? 6.598 0.861 -2.431 1.00 78.12 87 THR A N 1
ATOM 699 C CA . THR A 1 87 ? 6.325 2.303 -2.456 1.00 78.12 87 THR A CA 1
ATOM 700 C C . THR A 1 87 ? 7.300 3.107 -1.597 1.00 78.12 87 THR A C 1
ATOM 702 O O . THR A 1 87 ? 7.676 4.219 -1.960 1.00 78.12 87 THR A O 1
ATOM 705 N N . THR A 1 88 ? 7.727 2.566 -0.454 1.00 73.00 88 THR A N 1
ATOM 706 C CA . THR A 1 88 ? 8.566 3.298 0.513 1.00 73.00 88 THR A CA 1
ATOM 707 C C . THR A 1 88 ? 10.066 3.173 0.257 1.00 73.00 88 THR A C 1
ATOM 709 O O . THR A 1 88 ? 10.841 4.012 0.727 1.00 73.00 88 THR A O 1
ATOM 712 N N . ILE A 1 89 ? 10.507 2.165 -0.499 1.00 75.81 89 ILE A N 1
ATOM 713 C CA . ILE A 1 89 ? 11.903 2.056 -0.927 1.00 75.81 89 ILE A CA 1
ATOM 714 C C . ILE A 1 89 ? 12.145 3.017 -2.096 1.00 75.81 89 ILE A C 1
ATOM 716 O O . ILE A 1 89 ? 11.595 2.861 -3.184 1.00 75.81 89 ILE A O 1
ATOM 720 N N . ASN A 1 90 ? 13.041 3.984 -1.878 1.00 68.56 90 ASN A N 1
ATOM 721 C CA . ASN A 1 90 ? 13.353 5.039 -2.848 1.00 68.56 90 ASN A CA 1
ATOM 722 C C . ASN A 1 90 ? 13.766 4.517 -4.230 1.00 68.56 90 ASN A C 1
ATOM 724 O O . ASN A 1 90 ? 13.473 5.178 -5.219 1.00 68.56 90 ASN A O 1
ATOM 728 N N . VAL A 1 91 ? 14.456 3.376 -4.301 1.00 69.69 91 VAL A N 1
ATOM 729 C CA . VAL A 1 91 ? 14.907 2.776 -5.567 1.00 69.69 91 VAL A CA 1
ATOM 730 C C . VAL A 1 91 ? 13.708 2.438 -6.444 1.00 69.69 91 VAL A C 1
ATOM 732 O O . VAL A 1 91 ? 13.538 3.032 -7.503 1.00 69.69 91 VAL A O 1
ATOM 735 N N . TYR A 1 92 ? 12.821 1.568 -5.956 1.00 72.00 92 TYR A N 1
ATOM 736 C CA . TYR A 1 92 ? 11.620 1.166 -6.686 1.00 72.00 92 TYR A CA 1
ATOM 737 C C . TYR A 1 92 ? 10.734 2.359 -7.010 1.00 72.00 92 TYR A C 1
ATOM 739 O O . TYR A 1 92 ? 10.209 2.455 -8.115 1.00 72.00 92 TYR A O 1
ATOM 747 N N . ARG A 1 93 ? 10.611 3.307 -6.080 1.00 71.69 93 ARG A N 1
ATOM 748 C CA . ARG A 1 93 ? 9.773 4.478 -6.301 1.00 71.69 93 ARG A CA 1
ATOM 749 C C . ARG A 1 93 ? 10.336 5.445 -7.341 1.00 71.69 93 ARG A C 1
ATOM 751 O O . ARG A 1 93 ? 9.554 6.012 -8.091 1.00 71.69 93 ARG A O 1
ATOM 758 N N . ARG A 1 94 ? 11.659 5.611 -7.438 1.00 71.06 94 ARG A N 1
ATOM 759 C CA . ARG A 1 94 ? 12.289 6.399 -8.513 1.00 71.06 94 ARG A CA 1
ATOM 760 C C . ARG A 1 94 ? 12.123 5.741 -9.873 1.00 71.06 94 ARG A C 1
ATOM 762 O O . ARG A 1 94 ? 11.883 6.445 -10.844 1.00 71.06 94 ARG A O 1
ATOM 769 N N . SER A 1 95 ? 12.242 4.418 -9.928 1.00 70.19 95 SER A N 1
ATOM 770 C CA . SER A 1 95 ? 12.110 3.674 -11.179 1.00 70.19 95 SER A CA 1
ATOM 771 C C . SER A 1 95 ? 10.658 3.624 -11.660 1.00 70.19 95 SER A C 1
ATOM 773 O O . SER A 1 95 ? 10.394 3.869 -12.829 1.00 70.19 95 SER A O 1
ATOM 775 N N . LEU A 1 96 ? 9.708 3.329 -10.768 1.00 74.00 96 LEU A N 1
ATOM 776 C CA . LEU A 1 96 ? 8.313 3.043 -11.130 1.00 74.00 96 LEU A CA 1
ATOM 777 C C . LEU A 1 96 ? 7.366 4.239 -10.974 1.00 74.00 96 LEU A C 1
ATOM 779 O O . LEU A 1 96 ? 6.308 4.247 -11.594 1.00 74.00 96 LEU A O 1
ATOM 783 N N . GLY A 1 97 ? 7.728 5.228 -10.152 1.00 75.94 97 GLY A N 1
ATOM 784 C CA . GLY A 1 97 ? 7.055 6.524 -10.042 1.00 75.94 97 GLY A CA 1
ATOM 785 C C . GLY A 1 97 ? 5.526 6.458 -10.011 1.00 75.94 97 GLY A C 1
ATOM 786 O O . GLY A 1 97 ? 4.923 5.864 -9.112 1.00 75.94 97 GLY A O 1
ATOM 787 N N . ASP A 1 98 ? 4.907 7.097 -11.004 1.00 77.12 98 ASP A N 1
ATOM 788 C CA . ASP A 1 98 ? 3.455 7.194 -11.147 1.00 77.12 98 ASP A CA 1
ATOM 789 C C . ASP A 1 98 ? 2.776 5.844 -11.367 1.00 77.12 98 ASP A C 1
ATOM 791 O O . ASP A 1 98 ? 1.669 5.651 -10.884 1.00 77.12 98 ASP A O 1
ATOM 795 N N . THR A 1 99 ? 3.431 4.862 -11.980 1.00 75.31 99 THR A N 1
ATOM 796 C CA . THR A 1 99 ? 2.771 3.581 -12.251 1.00 75.31 99 THR A CA 1
ATOM 797 C C . THR A 1 99 ? 2.549 2.749 -10.986 1.00 75.31 99 THR A C 1
ATOM 799 O O . THR A 1 99 ? 1.564 2.017 -10.890 1.00 75.31 99 THR A O 1
ATOM 802 N N . LEU A 1 100 ? 3.416 2.889 -9.970 1.00 79.44 100 LEU A N 1
ATOM 803 C CA . LEU A 1 100 ? 3.116 2.381 -8.621 1.00 79.44 100 LEU A CA 1
ATOM 804 C C . LEU A 1 100 ? 1.840 3.032 -8.078 1.00 79.44 100 LEU A C 1
ATOM 806 O O . LEU A 1 100 ? 0.975 2.360 -7.522 1.00 79.44 100 LEU A O 1
ATOM 810 N N . SER A 1 101 ? 1.728 4.343 -8.272 1.00 83.31 101 SER A N 1
ATOM 811 C CA . SER A 1 101 ? 0.616 5.157 -7.784 1.00 83.31 101 SER A CA 1
ATOM 812 C C . SER A 1 101 ? -0.692 4.828 -8.513 1.00 83.31 101 SER A C 1
ATOM 814 O O . SER A 1 101 ? -1.746 4.802 -7.885 1.00 83.31 101 SER A O 1
ATOM 816 N N . ASP A 1 102 ? -0.635 4.500 -9.806 1.00 82.06 102 ASP A N 1
ATOM 817 C CA . ASP A 1 102 ? -1.782 4.061 -10.609 1.00 82.06 102 ASP A CA 1
ATOM 818 C C . ASP A 1 102 ? -2.344 2.728 -10.112 1.00 82.06 102 ASP A C 1
ATOM 820 O O . ASP A 1 102 ? -3.555 2.589 -9.915 1.00 82.06 102 ASP A O 1
ATOM 824 N N . ALA A 1 103 ? -1.467 1.759 -9.837 1.00 81.12 103 ALA A N 1
ATOM 825 C CA . ALA A 1 103 ? -1.877 0.476 -9.275 1.00 81.12 103 ALA A CA 1
ATOM 826 C C . ALA A 1 103 ? -2.529 0.657 -7.896 1.00 81.12 103 ALA A C 1
ATOM 828 O O . ALA A 1 103 ? -3.514 -0.009 -7.570 1.00 81.12 103 ALA A O 1
ATOM 829 N N . ILE A 1 104 ? -2.012 1.570 -7.072 1.00 86.06 104 ILE A N 1
ATOM 830 C CA . ILE A 1 104 ? -2.551 1.866 -5.737 1.00 86.06 104 ILE A CA 1
ATOM 831 C C . ILE A 1 104 ? -3.851 2.678 -5.824 1.00 86.06 104 ILE A C 1
ATOM 833 O O . ILE A 1 104 ? -4.756 2.480 -5.011 1.00 86.06 104 ILE A O 1
ATOM 837 N N . ASN A 1 105 ? -4.018 3.521 -6.844 1.00 84.88 105 ASN A N 1
ATOM 838 C CA . ASN A 1 105 ? -5.247 4.280 -7.077 1.00 84.88 105 ASN A CA 1
ATOM 839 C C . ASN A 1 105 ? -6.470 3.358 -7.234 1.00 84.88 105 ASN A C 1
ATOM 841 O O . ASN A 1 105 ? -7.577 3.716 -6.828 1.00 84.88 105 ASN A O 1
ATOM 845 N N . TYR A 1 106 ? -6.277 2.128 -7.725 1.00 86.50 106 TYR A N 1
ATOM 846 C CA . TYR A 1 106 ? -7.324 1.107 -7.711 1.00 86.50 106 TYR A CA 1
ATOM 847 C C . TYR A 1 106 ? -7.826 0.806 -6.288 1.00 86.50 106 TYR A C 1
ATOM 849 O O . TYR A 1 106 ? -9.036 0.759 -6.063 1.00 86.50 106 TYR A O 1
ATOM 857 N N . ILE A 1 107 ? -6.933 0.702 -5.299 1.00 88.00 107 ILE A N 1
ATOM 858 C CA . ILE A 1 107 ? -7.301 0.533 -3.884 1.00 88.00 107 ILE A CA 1
ATOM 859 C C . ILE A 1 107 ? -8.087 1.757 -3.399 1.00 88.00 107 ILE A C 1
ATOM 861 O O . ILE A 1 107 ? -9.131 1.618 -2.761 1.00 88.00 107 ILE A O 1
ATOM 865 N N . TYR A 1 108 ? -7.628 2.961 -3.749 1.00 85.56 108 TYR A N 1
ATOM 866 C CA . TYR A 1 108 ? -8.270 4.213 -3.340 1.00 85.56 108 TYR A CA 1
ATOM 867 C C . TYR A 1 108 ? -9.673 4.378 -3.928 1.00 85.56 108 TYR A C 1
ATOM 869 O O . TYR A 1 108 ? -10.573 4.870 -3.246 1.00 85.56 108 TYR A O 1
ATOM 877 N N . SER A 1 109 ? -9.908 3.900 -5.151 1.00 84.50 109 SER A N 1
ATOM 878 C CA . SER A 1 109 ? -11.242 3.904 -5.765 1.00 84.50 109 SER A CA 1
ATOM 879 C C . SER A 1 109 ? -12.262 3.029 -5.015 1.00 84.50 109 SER A C 1
ATOM 881 O O . SER A 1 109 ? -13.465 3.263 -5.108 1.00 84.50 109 SER A O 1
ATOM 883 N N . HIS A 1 110 ? -11.788 2.089 -4.189 1.00 84.12 110 HIS A N 1
ATOM 884 C CA . HIS A 1 110 ? -12.609 1.236 -3.325 1.00 84.12 110 HIS A CA 1
ATOM 885 C C . HIS A 1 110 ? -12.661 1.731 -1.868 1.00 84.12 110 HIS A C 1
ATOM 887 O O . HIS A 1 110 ? -13.150 1.028 -0.980 1.00 84.12 110 HIS A O 1
ATOM 893 N N . SER A 1 111 ? -12.230 2.972 -1.612 1.00 72.25 111 SER A N 1
ATOM 894 C CA . SER A 1 111 ? -12.248 3.612 -0.288 1.00 72.25 111 SER A CA 1
ATOM 895 C C . SER A 1 111 ? -13.646 3.877 0.280 1.00 72.25 111 SER A C 1
ATOM 897 O O . SER A 1 111 ? -13.764 4.360 1.393 1.00 72.25 111 SER A O 1
ATOM 899 N N . ASN A 1 112 ? -14.731 3.516 -0.405 1.00 77.81 112 ASN A N 1
ATOM 900 C CA . ASN A 1 112 ? -16.068 3.541 0.200 1.00 77.81 112 ASN A CA 1
ATOM 901 C C . ASN A 1 112 ? -16.309 2.359 1.160 1.00 77.81 112 ASN A C 1
ATOM 903 O O . ASN A 1 112 ? -17.265 2.371 1.935 1.00 77.81 112 ASN A O 1
ATOM 907 N N . ASN A 1 113 ? -15.456 1.329 1.128 1.00 82.62 113 ASN A N 1
ATOM 908 C CA . ASN A 1 113 ? -15.545 0.182 2.025 1.00 82.62 113 ASN A CA 1
ATOM 909 C C . ASN A 1 113 ? -14.844 0.486 3.364 1.00 82.62 113 ASN A C 1
ATOM 911 O O . ASN A 1 113 ? -13.617 0.452 3.459 1.00 82.62 113 ASN A O 1
ATOM 915 N N . SER A 1 114 ? -15.626 0.756 4.413 1.00 79.25 114 SER A N 1
ATOM 916 C CA . SER A 1 114 ? -15.114 1.145 5.737 1.00 79.25 114 SER A CA 1
ATOM 917 C C . SER A 1 114 ? -14.219 0.085 6.390 1.00 79.25 114 SER A C 1
ATOM 919 O O . SER A 1 114 ? -13.204 0.434 6.994 1.00 79.25 114 SER A O 1
ATOM 921 N N . LEU A 1 115 ? -14.545 -1.201 6.225 1.00 83.00 115 LEU A N 1
ATOM 922 C CA . LEU A 1 115 ? -13.734 -2.314 6.729 1.00 83.00 115 LEU A CA 1
ATOM 923 C C . LEU A 1 115 ? -12.388 -2.394 6.009 1.00 83.00 115 LEU A C 1
ATOM 925 O O . LEU A 1 115 ? -11.359 -2.624 6.645 1.00 83.00 115 LEU A O 1
ATOM 929 N N . LEU A 1 116 ? -12.388 -2.190 4.689 1.00 82.38 116 LEU A N 1
ATOM 930 C CA . LEU A 1 116 ? -11.155 -2.143 3.911 1.00 82.38 116 LEU A CA 1
ATOM 931 C C . LEU A 1 116 ? -10.288 -0.967 4.369 1.00 82.38 116 LEU A C 1
ATOM 933 O O . LEU A 1 116 ? -9.123 -1.177 4.684 1.00 82.38 116 LEU A O 1
ATOM 937 N N . ILE A 1 117 ? -10.852 0.239 4.501 1.00 83.00 117 ILE A N 1
ATOM 938 C CA . ILE A 1 117 ? -10.112 1.412 4.993 1.00 83.00 117 ILE A CA 1
ATOM 939 C C . ILE A 1 117 ? -9.475 1.147 6.357 1.00 83.00 117 ILE A C 1
ATOM 941 O O . ILE A 1 117 ? -8.302 1.462 6.551 1.00 83.00 117 ILE A O 1
ATOM 945 N N . GLU A 1 118 ? -10.221 0.577 7.306 1.00 83.50 118 GLU A N 1
ATOM 946 C CA . GLU A 1 118 ? -9.676 0.306 8.636 1.00 83.50 118 GLU A CA 1
ATOM 947 C C . GLU A 1 118 ? -8.484 -0.658 8.559 1.00 83.50 118 GLU A C 1
ATOM 949 O O . GLU A 1 118 ? -7.440 -0.395 9.161 1.00 83.50 118 GLU A O 1
ATOM 954 N N . LYS A 1 119 ? -8.584 -1.711 7.739 1.00 84.25 119 LYS A N 1
ATOM 955 C CA . LYS A 1 119 ? -7.468 -2.632 7.482 1.00 84.25 119 LYS A CA 1
ATOM 956 C C . LYS A 1 119 ? -6.279 -1.929 6.827 1.00 84.25 119 LYS A C 1
ATOM 958 O O . LYS A 1 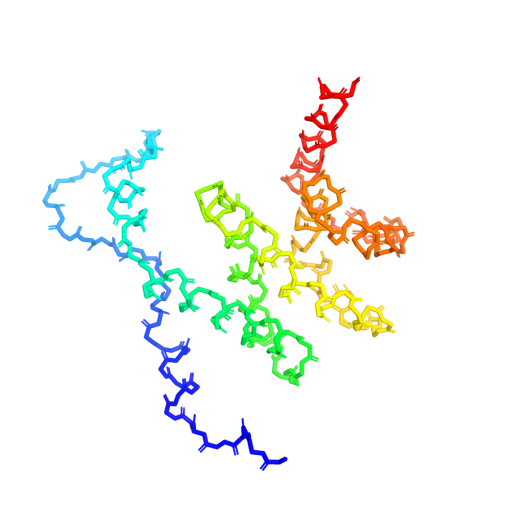119 ? -5.149 -2.155 7.254 1.00 84.25 119 LYS A O 1
ATOM 963 N N . LEU A 1 120 ? -6.510 -1.067 5.837 1.00 86.62 120 LEU A N 1
ATOM 964 C CA . LEU A 1 120 ? -5.457 -0.297 5.167 1.00 86.62 120 LEU A CA 1
ATOM 965 C C . LEU A 1 120 ? -4.703 0.587 6.171 1.00 86.62 120 LEU A C 1
ATOM 967 O O . LEU A 1 120 ? -3.479 0.517 6.286 1.00 86.62 120 LEU A O 1
ATOM 971 N N . ILE A 1 121 ? -5.439 1.378 6.952 1.00 85.81 121 ILE A N 1
ATOM 972 C CA . ILE A 1 121 ? -4.882 2.329 7.920 1.00 85.81 121 ILE A CA 1
ATOM 973 C C . ILE A 1 121 ? -4.068 1.627 9.014 1.00 85.81 121 ILE A C 1
ATOM 975 O O . ILE A 1 121 ? -3.047 2.158 9.447 1.00 85.81 121 ILE A O 1
ATOM 979 N N . LEU A 1 122 ? -4.488 0.440 9.457 1.00 83.69 122 LEU A N 1
ATOM 980 C CA . LEU A 1 122 ? -3.757 -0.345 10.459 1.00 83.69 122 LEU A CA 1
ATOM 981 C C . LEU A 1 122 ? -2.484 -1.012 9.909 1.00 83.69 122 LEU A C 1
ATOM 983 O O . LEU A 1 122 ? -1.651 -1.459 10.694 1.00 83.69 122 LEU A O 1
ATOM 987 N N . ASN A 1 123 ? -2.314 -1.076 8.586 1.00 83.44 123 ASN A N 1
ATOM 988 C CA . ASN A 1 123 ? -1.199 -1.756 7.922 1.00 83.44 123 ASN A CA 1
ATOM 989 C C . ASN A 1 123 ? -0.291 -0.781 7.150 1.00 83.44 123 ASN A C 1
ATOM 991 O O . ASN A 1 123 ? 0.157 -1.076 6.046 1.00 83.44 123 ASN A O 1
ATOM 995 N N . ASN A 1 124 ? 0.011 0.375 7.751 1.00 79.31 124 ASN A N 1
ATOM 996 C CA . ASN A 1 124 ? 0.988 1.369 7.270 1.00 79.31 124 ASN A CA 1
ATOM 997 C C . ASN A 1 124 ? 0.671 2.028 5.913 1.00 79.31 124 ASN A C 1
ATOM 999 O O . ASN A 1 124 ? 1.533 2.685 5.328 1.00 79.31 124 ASN A O 1
ATOM 1003 N N . VAL A 1 125 ? -0.570 1.939 5.422 1.00 84.75 125 VAL A N 1
ATOM 1004 C CA . VAL A 1 125 ? -0.976 2.595 4.162 1.00 84.75 125 VAL A CA 1
ATOM 1005 C C . VAL A 1 125 ? -0.933 4.125 4.261 1.00 84.75 125 VAL A C 1
ATOM 1007 O O . VAL A 1 125 ? -0.843 4.799 3.242 1.00 84.75 125 VAL A O 1
ATOM 1010 N N . ILE A 1 126 ? -0.909 4.699 5.468 1.00 88.75 126 ILE A N 1
ATOM 1011 C CA . ILE A 1 126 ? -0.739 6.150 5.655 1.00 88.75 126 ILE A CA 1
ATOM 1012 C C . ILE A 1 126 ? 0.564 6.662 5.031 1.00 88.75 126 ILE A C 1
ATOM 1014 O O . ILE A 1 126 ? 0.574 7.740 4.443 1.00 88.75 126 ILE A O 1
ATOM 1018 N N . GLU A 1 127 ? 1.654 5.900 5.117 1.00 89.44 127 GLU A N 1
ATOM 1019 C CA . GLU A 1 127 ? 2.932 6.304 4.518 1.00 89.44 127 GLU A CA 1
ATOM 1020 C C . GLU A 1 127 ? 2.810 6.387 2.994 1.00 89.44 127 GLU A C 1
ATOM 1022 O O . GLU A 1 127 ? 3.244 7.362 2.386 1.00 89.44 127 GLU A O 1
ATOM 1027 N N . ILE A 1 128 ? 2.129 5.408 2.400 1.00 88.31 128 ILE A N 1
ATOM 1028 C CA . ILE A 1 128 ? 1.830 5.349 0.967 1.00 88.31 128 ILE A CA 1
ATOM 1029 C C . ILE A 1 128 ? 0.960 6.545 0.558 1.00 88.31 128 ILE A C 1
ATOM 1031 O O . ILE A 1 128 ? 1.321 7.275 -0.356 1.00 88.31 128 ILE A O 1
ATOM 1035 N N . LEU A 1 129 ? -0.129 6.801 1.292 1.00 89.38 129 LEU A N 1
ATOM 1036 C CA . LEU A 1 129 ? -1.056 7.907 1.031 1.00 89.38 129 LEU A CA 1
ATOM 1037 C C . LEU A 1 129 ? -0.358 9.265 1.016 1.00 89.38 129 LEU A C 1
ATOM 1039 O O . LEU A 1 129 ? -0.587 10.069 0.118 1.00 89.38 129 LEU A O 1
ATOM 1043 N N . PHE A 1 130 ? 0.485 9.541 2.011 1.00 88.81 130 PHE A N 1
ATOM 1044 C CA . PHE A 1 130 ? 1.197 10.816 2.070 1.00 88.81 130 PHE A CA 1
ATOM 1045 C C . PHE A 1 130 ? 2.275 10.927 1.001 1.00 88.81 130 PHE A C 1
ATOM 1047 O O . PHE A 1 130 ? 2.523 12.027 0.514 1.00 88.81 130 PHE A O 1
ATOM 1054 N N . TYR A 1 131 ? 2.885 9.811 0.610 1.00 85.56 131 TYR A N 1
ATOM 1055 C CA . TYR A 1 131 ? 3.799 9.804 -0.521 1.00 85.56 131 TYR A CA 1
ATOM 1056 C C . TYR A 1 131 ? 3.059 10.135 -1.825 1.00 85.56 131 TYR A C 1
ATOM 1058 O O . TYR A 1 131 ? 3.447 11.063 -2.532 1.00 85.56 131 TYR A O 1
ATOM 1066 N N . ASP A 1 132 ? 1.957 9.440 -2.110 1.00 87.75 132 ASP A N 1
ATOM 1067 C CA . ASP A 1 132 ? 1.156 9.642 -3.320 1.00 87.75 132 ASP A CA 1
ATOM 1068 C C . ASP A 1 132 ? 0.527 11.042 -3.362 1.00 87.75 132 ASP A C 1
ATOM 1070 O O . ASP A 1 132 ? 0.513 11.684 -4.412 1.00 87.75 132 ASP A O 1
ATOM 1074 N N . TYR A 1 133 ? 0.093 11.578 -2.221 1.00 86.81 133 TYR A N 1
ATOM 1075 C CA . TYR A 1 133 ? -0.387 12.958 -2.119 1.00 86.81 133 TYR A CA 1
ATOM 1076 C C . TYR A 1 133 ? 0.664 14.000 -2.540 1.00 86.81 133 TYR A C 1
ATOM 1078 O O . TYR A 1 133 ? 0.320 15.036 -3.105 1.00 86.81 133 TYR A O 1
ATOM 1086 N N . ILE A 1 134 ? 1.941 13.743 -2.258 1.00 82.56 134 ILE A N 1
ATOM 1087 C CA . ILE A 1 134 ? 3.027 14.714 -2.449 1.00 82.56 134 ILE A CA 1
ATOM 1088 C C . ILE A 1 134 ? 3.677 14.585 -3.825 1.00 82.56 134 ILE A C 1
ATOM 1090 O O . ILE A 1 134 ? 3.977 15.612 -4.444 1.00 82.56 134 ILE A O 1
ATOM 1094 N N . GLU A 1 135 ? 3.907 13.349 -4.270 1.00 75.94 135 GLU A N 1
ATOM 1095 C CA . GLU A 1 135 ? 4.794 13.017 -5.391 1.00 75.94 135 GLU A CA 1
ATOM 1096 C C . GLU A 1 135 ? 4.074 12.422 -6.610 1.00 75.94 135 GLU A C 1
ATOM 1098 O O . GLU A 1 135 ? 4.728 12.241 -7.631 1.00 75.94 135 GLU A O 1
ATOM 1103 N N . SER A 1 136 ? 2.781 12.071 -6.533 1.00 76.69 136 SER A N 1
ATOM 1104 C CA . SER A 1 136 ? 2.113 11.321 -7.614 1.00 76.69 136 SER A CA 1
ATOM 1105 C C . SER A 1 136 ? 1.012 12.079 -8.351 1.00 76.69 136 SER A C 1
ATOM 1107 O O . SER A 1 136 ? 0.354 12.981 -7.822 1.00 76.69 136 SER A O 1
ATOM 1109 N N . SER A 1 137 ? 0.725 11.617 -9.566 1.00 73.56 137 SER A N 1
ATOM 1110 C CA . SER A 1 137 ? -0.439 12.036 -10.349 1.00 73.56 137 SER A CA 1
ATOM 1111 C C . SER A 1 137 ? -1.785 11.743 -9.661 1.00 73.56 137 SER A C 1
ATOM 1113 O O . SER A 1 137 ? -2.729 12.518 -9.832 1.00 73.56 137 SER A O 1
ATOM 1115 N N . CYS A 1 138 ? -1.880 10.720 -8.797 1.00 74.31 138 CYS A N 1
ATOM 1116 C CA . CYS A 1 138 ? -3.113 10.352 -8.084 1.00 74.31 138 CYS A CA 1
ATOM 1117 C C . CYS A 1 138 ? -3.339 11.119 -6.760 1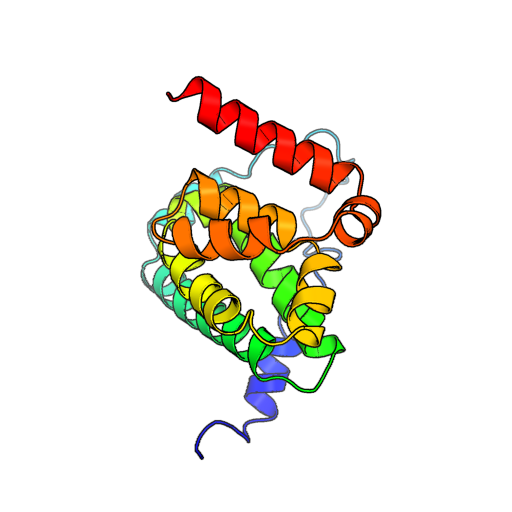.00 74.31 138 CYS A C 1
ATOM 1119 O O . CYS A 1 138 ? -4.203 10.751 -5.954 1.00 74.31 138 CYS A O 1
ATOM 1121 N N . HIS A 1 139 ? -2.627 12.234 -6.556 1.00 79.00 139 HIS A N 1
ATOM 1122 C CA . HIS A 1 139 ? -2.688 13.079 -5.357 1.00 79.00 139 HIS A CA 1
ATOM 1123 C C . HIS A 1 139 ? -4.106 13.437 -4.876 1.00 79.00 139 HIS A C 1
ATOM 1125 O O . HIS A 1 139 ? -4.332 13.525 -3.670 1.00 79.00 139 HIS A O 1
ATOM 1131 N N . MET A 1 140 ? -5.084 13.615 -5.774 1.00 84.12 140 MET A N 1
ATOM 1132 C CA . MET A 1 140 ? -6.471 13.924 -5.389 1.00 84.12 140 MET A CA 1
ATOM 1133 C C . MET A 1 140 ? -7.186 12.749 -4.709 1.00 84.12 140 MET A C 1
ATOM 1135 O O . MET A 1 140 ? -7.893 12.957 -3.720 1.00 84.12 140 MET A O 1
ATOM 1139 N N . SER A 1 141 ? -6.979 11.521 -5.193 1.00 85.69 141 SER A N 1
ATOM 1140 C CA . SER A 1 141 ? -7.520 10.306 -4.567 1.00 85.69 141 SER A CA 1
ATOM 1141 C C . SER A 1 141 ? -6.894 10.086 -3.191 1.00 85.69 141 SER A C 1
ATOM 1143 O O . SER A 1 141 ? -7.603 9.847 -2.210 1.00 85.69 141 SER A O 1
ATOM 1145 N N . ALA A 1 142 ? -5.571 10.255 -3.101 1.00 86.62 142 ALA A N 1
ATOM 1146 C CA . ALA A 1 142 ? -4.846 10.178 -1.839 1.00 86.62 142 ALA A CA 1
ATOM 1147 C C . ALA A 1 142 ? -5.335 11.248 -0.846 1.00 86.62 142 ALA A C 1
ATOM 1149 O O . ALA A 1 142 ? -5.645 10.932 0.302 1.00 86.62 142 ALA A O 1
ATOM 1150 N N . LEU A 1 143 ? -5.506 12.498 -1.295 1.00 87.38 143 LEU A N 1
ATOM 1151 C CA . LEU A 1 143 ? -6.042 13.590 -0.477 1.00 87.38 143 LEU A CA 1
ATOM 1152 C C . LEU A 1 143 ? -7.449 13.285 0.043 1.00 87.38 143 LEU A C 1
ATOM 1154 O O . LEU A 1 143 ? -7.748 13.573 1.203 1.00 87.38 143 LEU A O 1
ATOM 1158 N N . HIS A 1 144 ? -8.318 12.723 -0.800 1.00 86.81 144 HIS A N 1
ATOM 1159 C CA . HIS A 1 144 ? -9.667 12.342 -0.390 1.00 86.81 144 HIS A CA 1
ATOM 1160 C C . HIS A 1 144 ? -9.628 11.328 0.758 1.00 86.81 144 HIS A C 1
ATOM 1162 O O . HIS A 1 144 ? -10.271 11.538 1.785 1.00 86.81 144 HIS A O 1
ATOM 1168 N N . MET A 1 145 ? -8.809 10.281 0.630 1.00 86.62 145 MET A N 1
ATOM 1169 C CA . MET A 1 145 ? -8.631 9.303 1.701 1.00 86.62 145 MET A CA 1
ATOM 1170 C C . MET A 1 145 ? -8.024 9.917 2.963 1.00 86.62 145 MET A C 1
ATOM 1172 O O . MET A 1 145 ? -8.536 9.658 4.048 1.00 86.62 145 MET A O 1
ATOM 1176 N N . ILE A 1 146 ? -6.995 10.763 2.839 1.00 89.44 146 ILE A N 1
ATOM 1177 C CA . ILE A 1 146 ? -6.355 11.443 3.979 1.00 89.44 146 ILE A CA 1
ATOM 1178 C C . ILE A 1 146 ? -7.378 12.262 4.775 1.00 89.44 146 ILE A C 1
ATOM 1180 O O . ILE A 1 146 ? -7.392 12.197 6.004 1.00 89.44 146 ILE A O 1
ATOM 1184 N N . LYS A 1 147 ? -8.263 13.000 4.092 1.00 88.62 147 LYS A N 1
ATOM 1185 C CA . LYS A 1 147 ? -9.320 13.799 4.737 1.00 88.62 147 LYS A CA 1
ATOM 1186 C C . LYS A 1 147 ? -10.335 12.954 5.508 1.00 88.62 147 LYS A C 1
ATOM 1188 O O . LYS A 1 147 ? -10.937 13.462 6.450 1.00 88.62 147 LYS A O 1
ATOM 1193 N N . ASN A 1 148 ? -10.504 11.690 5.132 1.00 86.50 148 ASN A N 1
ATOM 1194 C CA . ASN A 1 148 ? -11.436 10.768 5.774 1.00 86.50 148 ASN A CA 1
ATOM 1195 C C . ASN A 1 148 ? -10.810 9.999 6.956 1.00 86.50 148 ASN A C 1
ATOM 1197 O O . ASN A 1 148 ? -11.526 9.269 7.643 1.00 86.50 148 ASN A O 1
ATOM 1201 N N . ILE A 1 149 ? -9.505 10.157 7.227 1.00 88.38 149 ILE A N 1
ATOM 1202 C CA . ILE A 1 149 ? -8.849 9.525 8.382 1.00 88.38 149 ILE A CA 1
ATOM 1203 C C . ILE A 1 149 ? -9.321 10.204 9.671 1.00 88.38 149 ILE A C 1
ATOM 1205 O O . ILE A 1 149 ? -9.130 11.404 9.876 1.00 88.38 149 ILE A O 1
ATOM 1209 N N . THR A 1 150 ? -9.903 9.425 10.580 1.00 89.56 150 THR A N 1
ATOM 1210 C CA . THR A 1 150 ? -10.419 9.934 11.854 1.00 89.56 150 THR A CA 1
ATOM 1211 C C . THR A 1 150 ? -9.305 10.193 12.870 1.00 89.56 150 THR A C 1
ATOM 1213 O O . THR A 1 150 ? -8.203 9.646 12.795 1.00 89.56 150 THR A O 1
ATOM 1216 N N . VAL A 1 151 ? -9.603 11.000 13.892 1.00 89.25 151 VAL A N 1
ATOM 1217 C CA . VAL A 1 151 ? -8.664 11.271 14.996 1.00 89.25 151 VAL A CA 1
ATOM 1218 C C . VAL A 1 151 ? -8.238 9.980 15.705 1.00 89.25 151 VAL A C 1
ATOM 1220 O O . VAL A 1 151 ? -7.069 9.821 16.054 1.00 89.25 151 VAL A O 1
ATOM 1223 N N . ASP A 1 152 ? -9.157 9.034 15.896 1.00 89.62 152 ASP A N 1
ATOM 1224 C CA . ASP A 1 152 ? -8.846 7.766 16.561 1.00 89.62 152 ASP A CA 1
ATOM 1225 C C . ASP A 1 152 ? -7.966 6.863 15.695 1.00 89.62 152 ASP A C 1
ATOM 1227 O O . ASP A 1 152 ? -7.076 6.188 16.209 1.00 89.62 152 ASP A O 1
ATOM 1231 N N . GLN A 1 153 ? -8.151 6.892 14.375 1.00 88.69 153 GLN A N 1
ATOM 1232 C CA . GLN A 1 153 ? -7.276 6.203 13.429 1.00 88.69 153 GLN A CA 1
ATOM 1233 C C . GLN A 1 153 ? -5.857 6.781 13.431 1.00 88.69 153 GLN A C 1
ATOM 1235 O O . GLN A 1 153 ? -4.895 6.013 13.419 1.00 88.69 153 GLN A O 1
ATOM 1240 N N . TRP A 1 154 ? -5.720 8.107 13.525 1.00 88.62 154 TRP A N 1
ATOM 1241 C CA . TRP A 1 154 ? -4.428 8.778 13.689 1.00 88.62 154 TRP A CA 1
ATOM 1242 C C . TRP A 1 154 ? -3.725 8.398 14.994 1.00 88.62 154 TRP A C 1
ATOM 1244 O O . TRP A 1 154 ? -2.525 8.134 14.994 1.00 88.62 154 TRP A O 1
ATOM 1254 N N . LYS A 1 155 ? -4.461 8.309 16.106 1.00 88.75 155 LYS A N 1
ATOM 1255 C CA . LYS A 1 155 ? -3.897 7.909 17.408 1.00 88.75 155 LYS A CA 1
ATOM 1256 C C . LYS A 1 155 ? -3.362 6.477 17.427 1.00 88.75 155 LYS A C 1
ATOM 1258 O O . LYS A 1 155 ? -2.477 6.180 18.222 1.00 88.75 155 LYS A O 1
ATOM 1263 N N . LYS A 1 156 ? -3.893 5.593 16.576 1.00 88.44 156 LYS A N 1
ATOM 1264 C CA . LYS A 1 156 ? -3.437 4.199 16.449 1.00 88.44 156 LYS A CA 1
ATOM 1265 C C . LYS A 1 156 ? -2.133 4.059 15.650 1.00 88.44 156 LYS A C 1
ATOM 1267 O O . LYS A 1 156 ? -1.594 2.958 15.576 1.00 88.44 156 LYS A O 1
ATOM 1272 N N . GLN A 1 157 ? -1.631 5.136 15.045 1.00 87.88 157 GLN A N 1
ATOM 1273 C CA . GLN A 1 157 ? -0.449 5.077 14.189 1.00 87.88 157 GLN A CA 1
ATOM 1274 C C . GLN A 1 157 ? 0.846 4.970 14.982 1.00 87.88 157 GLN A C 1
ATOM 1276 O O . GLN A 1 157 ? 0.999 5.531 16.068 1.00 87.88 157 GLN A O 1
ATOM 1281 N N . SER A 1 158 ? 1.812 4.266 14.396 1.00 87.81 158 SER A N 1
ATOM 1282 C CA . SER A 1 158 ? 3.136 4.137 14.988 1.00 87.81 158 SER A CA 1
ATOM 1283 C C . SER A 1 158 ? 3.893 5.469 14.948 1.00 87.81 158 SER A C 1
ATOM 1285 O O . SER A 1 158 ? 3.742 6.266 14.020 1.00 87.81 158 SER A O 1
ATOM 1287 N N . PHE A 1 159 ? 4.789 5.684 15.914 1.00 88.31 159 PHE A N 1
ATOM 1288 C CA . PHE A 1 159 ? 5.680 6.848 15.915 1.00 88.31 159 PHE A CA 1
ATOM 1289 C C . PHE A 1 159 ? 6.490 6.967 14.610 1.00 88.31 159 PHE A C 1
ATOM 1291 O O . PHE A 1 159 ? 6.653 8.067 14.088 1.00 88.31 159 PHE A O 1
ATOM 1298 N N . LYS A 1 160 ? 6.934 5.835 14.040 1.00 87.44 160 LYS A N 1
ATOM 1299 C CA . LYS A 1 160 ? 7.676 5.795 12.768 1.00 87.44 160 LYS A CA 1
ATOM 1300 C C . LYS A 1 160 ? 6.843 6.332 11.604 1.00 87.44 160 LYS A C 1
ATOM 1302 O O . LYS A 1 160 ? 7.342 7.139 10.826 1.00 87.44 160 LYS A O 1
ATOM 1307 N N . THR A 1 161 ? 5.574 5.944 11.534 1.00 87.75 161 THR A N 1
ATOM 1308 C CA . THR A 1 161 ? 4.632 6.415 10.513 1.00 87.75 161 THR A CA 1
ATOM 1309 C C . THR A 1 161 ? 4.397 7.916 10.627 1.00 87.75 161 THR A C 1
ATOM 1311 O O . THR A 1 161 ? 4.460 8.626 9.627 1.00 87.75 161 THR A O 1
ATOM 1314 N N . ILE A 1 162 ? 4.226 8.435 11.847 1.00 89.12 162 ILE A N 1
ATOM 1315 C CA . ILE A 1 162 ? 4.093 9.883 12.066 1.00 89.12 162 ILE A CA 1
ATOM 1316 C C . ILE A 1 162 ? 5.363 10.631 11.637 1.00 89.12 162 ILE A C 1
ATOM 1318 O O . ILE A 1 162 ? 5.276 11.633 10.930 1.00 89.12 162 ILE A O 1
ATOM 1322 N N . GLN A 1 163 ? 6.550 10.137 12.004 1.00 90.06 163 GLN A N 1
ATOM 1323 C CA . GLN A 1 163 ? 7.817 10.733 11.564 1.00 90.06 163 GLN A CA 1
ATOM 1324 C C . GLN A 1 163 ? 7.967 10.723 10.040 1.00 90.06 163 GLN A C 1
ATOM 1326 O O . GLN A 1 163 ? 8.426 11.710 9.465 1.00 90.06 163 GLN A O 1
ATOM 1331 N N . PHE A 1 164 ? 7.573 9.629 9.383 1.00 87.44 164 PHE A N 1
ATOM 1332 C CA . PHE A 1 164 ? 7.585 9.527 7.929 1.00 87.44 164 PHE A CA 1
ATOM 1333 C C . PHE A 1 164 ? 6.688 10.593 7.295 1.00 87.44 164 PHE A C 1
ATOM 1335 O O . PHE A 1 164 ? 7.148 11.341 6.434 1.00 87.44 164 PHE A O 1
ATOM 1342 N N . VAL A 1 165 ? 5.442 10.714 7.759 1.00 89.75 165 VAL A N 1
ATOM 1343 C CA . VAL A 1 165 ? 4.482 11.713 7.266 1.00 89.75 165 VAL A CA 1
ATOM 1344 C C . VAL A 1 165 ? 5.035 13.130 7.413 1.00 89.75 165 VAL A C 1
ATOM 1346 O O . VAL A 1 165 ? 5.051 13.888 6.444 1.00 89.75 165 VAL A O 1
ATOM 1349 N N . LEU A 1 166 ? 5.561 13.477 8.593 1.00 89.19 166 LEU A N 1
ATOM 1350 C CA . LEU A 1 166 ? 6.160 14.793 8.838 1.00 89.19 166 LEU A CA 1
ATOM 1351 C C . LEU A 1 166 ? 7.342 15.069 7.903 1.00 89.19 166 LEU A C 1
ATOM 1353 O O . LEU A 1 166 ? 7.476 16.181 7.389 1.00 89.19 166 LEU A O 1
ATOM 1357 N N . LYS A 1 167 ? 8.182 14.060 7.647 1.00 87.19 167 LYS A N 1
ATOM 1358 C CA . LYS A 1 167 ? 9.293 14.166 6.699 1.00 87.19 167 LYS A CA 1
ATOM 1359 C C . LYS A 1 167 ? 8.797 14.459 5.283 1.00 87.19 167 LYS A C 1
ATOM 1361 O O . LYS A 1 167 ? 9.335 15.362 4.652 1.00 87.19 167 LYS A O 1
ATOM 1366 N N . GLN A 1 168 ? 7.784 13.740 4.796 1.00 83.88 168 GLN A N 1
ATOM 1367 C CA . GLN A 1 168 ? 7.247 13.970 3.450 1.00 83.88 168 GLN A CA 1
ATOM 1368 C C . GLN A 1 168 ? 6.636 15.371 3.324 1.00 83.88 168 GLN A C 1
ATOM 1370 O O . GLN A 1 168 ? 6.976 16.105 2.401 1.00 83.88 168 GLN A O 1
ATOM 1375 N N . ILE A 1 169 ? 5.820 15.799 4.294 1.00 87.06 169 ILE A N 1
ATOM 1376 C CA . ILE A 1 169 ? 5.247 17.157 4.306 1.00 87.06 169 ILE A CA 1
ATOM 1377 C C . ILE A 1 169 ? 6.357 18.217 4.279 1.00 87.06 169 ILE A C 1
ATOM 1379 O O . ILE A 1 169 ? 6.277 19.179 3.520 1.00 87.06 169 ILE A O 1
ATOM 1383 N N . SER A 1 170 ? 7.421 18.021 5.064 1.00 86.44 170 SER A N 1
ATOM 1384 C CA . SER A 1 170 ? 8.561 18.944 5.099 1.00 86.44 170 SER A CA 1
ATOM 1385 C C . SER A 1 170 ? 9.263 19.033 3.740 1.00 86.44 170 SER A C 1
ATOM 1387 O O . SER A 1 170 ? 9.615 20.126 3.307 1.00 86.44 170 SER A O 1
ATOM 1389 N N . LEU A 1 171 ? 9.426 17.900 3.045 1.00 82.19 171 LEU A N 1
ATOM 1390 C CA . LEU A 1 171 ? 9.980 17.862 1.689 1.00 82.19 171 LEU A CA 1
ATOM 1391 C C . LEU A 1 171 ? 9.094 18.605 0.684 1.00 82.19 171 LEU A C 1
ATOM 1393 O O . LEU A 1 171 ? 9.631 19.285 -0.185 1.00 82.19 171 LEU A O 1
ATOM 1397 N N . LYS A 1 172 ? 7.763 18.507 0.802 1.00 81.00 172 LYS A N 1
ATOM 1398 C CA . LYS A 1 172 ? 6.833 19.250 -0.062 1.00 81.00 172 LYS A CA 1
ATOM 1399 C C . LYS A 1 172 ? 6.976 20.757 0.135 1.00 81.00 172 LYS A C 1
ATOM 1401 O O . LYS A 1 172 ? 7.171 21.466 -0.843 1.00 81.00 172 LYS A O 1
ATOM 1406 N N . ILE A 1 173 ? 6.955 21.214 1.390 1.00 84.19 173 ILE A N 1
ATOM 1407 C CA . ILE A 1 173 ? 7.079 22.637 1.746 1.00 84.19 173 ILE A CA 1
ATOM 1408 C C . ILE A 1 173 ? 8.406 23.223 1.254 1.00 84.19 173 ILE A C 1
ATOM 1410 O O . ILE A 1 173 ? 8.447 24.367 0.838 1.00 84.19 173 ILE A O 1
ATOM 1414 N N . GLN A 1 174 ? 9.499 22.457 1.289 1.00 80.69 174 GLN A N 1
ATOM 1415 C CA . GLN A 1 174 ? 10.806 22.928 0.814 1.00 80.69 174 GLN A CA 1
ATOM 1416 C C . GLN A 1 174 ? 10.906 23.084 -0.711 1.00 80.69 174 GLN A C 1
ATOM 1418 O O . GLN A 1 174 ? 11.845 23.723 -1.182 1.00 80.69 174 GLN A O 1
ATOM 1423 N N . ARG A 1 175 ? 10.018 22.445 -1.482 1.00 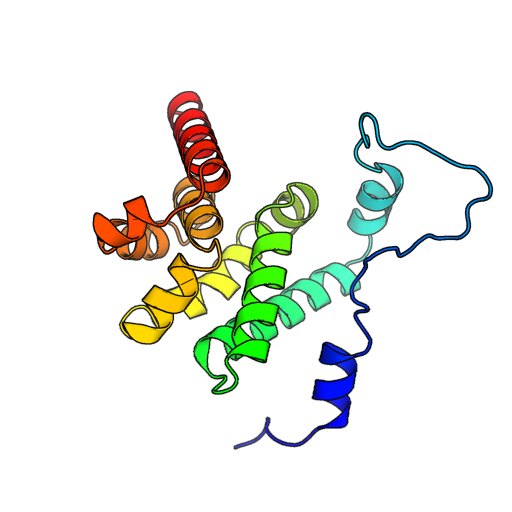77.56 175 ARG A N 1
ATOM 1424 C CA . ARG A 1 175 ? 10.020 22.502 -2.953 1.00 77.56 175 ARG A CA 1
ATOM 1425 C C . ARG A 1 175 ? 9.132 23.612 -3.516 1.00 77.56 175 ARG A C 1
ATOM 1427 O O . ARG A 1 175 ? 9.308 23.950 -4.684 1.00 77.56 175 ARG A O 1
ATOM 1434 N N . GLU A 1 176 ? 8.177 24.097 -2.726 1.00 71.75 176 GLU A N 1
ATOM 1435 C CA . GLU A 1 176 ? 7.286 25.221 -3.053 1.00 71.75 176 GLU A CA 1
ATOM 1436 C C . GLU A 1 176 ? 7.914 26.558 -2.644 1.00 71.75 176 GLU A C 1
ATOM 1438 O O . GLU A 1 176 ? 7.748 27.528 -3.417 1.00 71.75 176 GLU A O 1
#

Radius of gyration: 17.58 Å; chains: 1; bounding box: 48×49×37 Å

Sequence (176 aa):
ELLISDPLLVDLMLYEMPDVELLRIKANGQYHLENAKPDKDLEEKAENDLAAYEFSFFINNILSSLVVNCSDDKLLIRALKQIHRLTTINVYRRSLGDTLSDAINYIYSHSNNSLLIEKLILNNVIEILFYDYIESSCHMSALHMIKNITVDQWKKQSFKTIQFVLKQISLKIQRE

Secondary structure (DSSP, 8-state):
--SS--HHHHHHHHHSS---S------SS----S-----HHHHHHHTT-HHHHHHHHHHHHHHHHHHHH---HHHHHHHHHHHHHHHHSHHHHHHHHHHHHHHHHHHHHTTT-HHHHHHHHHTTHHHHHHHHHHHSTTHHHHHHHHHT--HHHHHTS-HHHHHHHHHHHHHHHHH-

pLDDT: mean 71.24, std 19.77, range [28.98, 90.25]